Protein AF-A0AAJ0PS27-F1 (afdb_monomer)

Structure (mmCIF, N/CA/C/O backbone):
data_AF-A0AAJ0PS27-F1
#
_entry.id   AF-A0AAJ0PS27-F1
#
loop_
_atom_site.group_PDB
_atom_site.id
_atom_site.type_symbol
_atom_site.label_atom_id
_atom_site.label_alt_id
_atom_site.label_comp_id
_atom_site.label_asym_id
_ato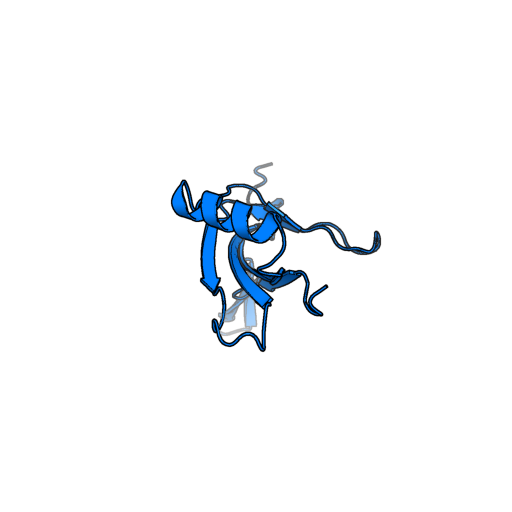m_site.label_entity_id
_atom_site.label_seq_id
_atom_site.pdbx_PDB_ins_code
_atom_site.Cartn_x
_atom_site.Cartn_y
_atom_site.Cartn_z
_atom_site.occupancy
_atom_site.B_iso_or_equiv
_atom_site.auth_seq_id
_atom_site.auth_comp_id
_atom_site.auth_asym_id
_atom_site.auth_atom_id
_atom_site.pdbx_PDB_model_num
ATOM 1 N N . MET A 1 1 ? -0.943 -6.338 -19.214 1.00 46.75 1 MET A N 1
ATOM 2 C CA . MET A 1 1 ? -1.262 -5.888 -17.840 1.00 46.75 1 MET A CA 1
ATOM 3 C C . MET A 1 1 ? -1.007 -7.054 -16.896 1.00 46.75 1 MET A C 1
ATOM 5 O O . MET A 1 1 ? -1.475 -8.145 -17.200 1.00 46.75 1 MET A O 1
ATOM 9 N N . GLY A 1 2 ? -0.206 -6.869 -15.840 1.00 46.47 2 GLY A N 1
ATOM 10 C CA . GLY A 1 2 ? 0.076 -7.923 -14.855 1.00 46.47 2 GLY A CA 1
ATOM 11 C C . GLY A 1 2 ? -1.181 -8.283 -14.056 1.00 46.47 2 GLY A C 1
ATOM 12 O O . GLY A 1 2 ? -1.983 -7.408 -13.751 1.00 46.47 2 GLY A O 1
ATOM 13 N N . LYS A 1 3 ? -1.380 -9.570 -13.750 1.00 57.00 3 LYS A N 1
ATOM 14 C CA . LYS A 1 3 ? -2.620 -10.106 -13.146 1.00 57.00 3 LYS A CA 1
ATOM 15 C C . LYS A 1 3 ? -2.869 -9.698 -11.681 1.00 57.00 3 LYS A C 1
ATOM 17 O O . LYS A 1 3 ? -3.928 -10.012 -11.155 1.00 57.00 3 LYS A O 1
ATOM 22 N N . SER A 1 4 ? -1.936 -9.004 -11.030 1.00 60.12 4 SER A N 1
ATOM 23 C CA . SER A 1 4 ? -2.075 -8.506 -9.657 1.00 60.12 4 SER A CA 1
ATOM 24 C C . SER A 1 4 ? -1.673 -7.033 -9.624 1.00 60.12 4 SER A C 1
ATOM 26 O O . SER A 1 4 ? -0.484 -6.726 -9.600 1.00 60.12 4 SER A O 1
ATOM 28 N N . PHE A 1 5 ? -2.658 -6.131 -9.689 1.00 72.62 5 PHE A N 1
ATOM 29 C CA . PHE A 1 5 ? -2.424 -4.686 -9.787 1.00 72.62 5 PHE A CA 1
ATOM 30 C C . PHE A 1 5 ? -1.933 -4.094 -8.475 1.00 72.62 5 PHE A C 1
ATOM 32 O O . PHE A 1 5 ? -0.769 -3.734 -8.374 1.00 72.62 5 PHE A O 1
ATOM 39 N N . ALA A 1 6 ? -2.802 -4.010 -7.473 1.00 83.50 6 ALA A N 1
ATOM 40 C CA . ALA A 1 6 ? 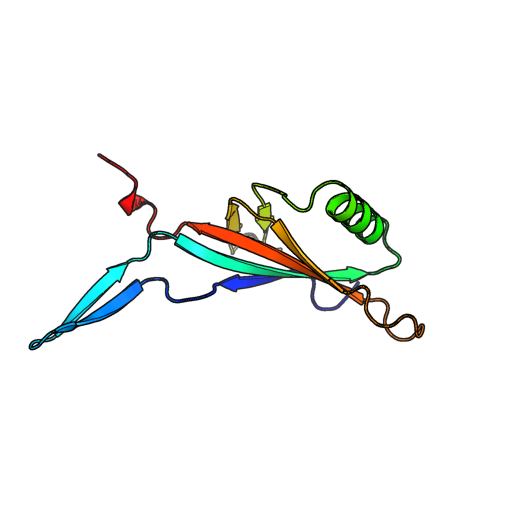-2.474 -3.481 -6.161 1.00 83.50 6 ALA A CA 1
ATOM 41 C C . ALA A 1 6 ? -3.186 -4.318 -5.101 1.00 83.50 6 ALA A C 1
ATOM 43 O O . ALA A 1 6 ? -4.382 -4.589 -5.210 1.00 83.50 6 ALA A O 1
ATOM 44 N N . ARG A 1 7 ? -2.445 -4.732 -4.078 1.00 88.50 7 ARG A N 1
ATOM 45 C CA . ARG A 1 7 ? -2.967 -5.434 -2.907 1.00 88.50 7 ARG A CA 1
ATOM 46 C C . ARG A 1 7 ? -2.597 -4.642 -1.670 1.00 88.50 7 ARG A C 1
ATOM 48 O O . ARG A 1 7 ? -1.430 -4.311 -1.505 1.00 88.50 7 ARG A O 1
ATOM 55 N N . ILE A 1 8 ? -3.567 -4.407 -0.795 1.00 88.38 8 ILE A N 1
ATOM 56 C CA . ILE A 1 8 ? -3.328 -3.906 0.558 1.00 88.38 8 ILE A CA 1
ATOM 57 C C . ILE A 1 8 ? -3.346 -5.075 1.549 1.00 88.38 8 ILE A C 1
ATOM 59 O O . ILE A 1 8 ? -4.159 -5.995 1.432 1.00 88.38 8 ILE A O 1
ATOM 63 N N . ALA A 1 9 ? -2.428 -5.053 2.506 1.00 90.81 9 ALA A N 1
ATOM 64 C CA . ALA A 1 9 ? -2.405 -5.940 3.656 1.00 90.81 9 ALA A CA 1
ATOM 65 C C . ALA A 1 9 ? -2.206 -5.094 4.915 1.00 90.81 9 ALA A C 1
ATOM 67 O O . ALA A 1 9 ? -1.240 -4.338 5.001 1.00 90.81 9 ALA A O 1
ATOM 68 N N . PHE A 1 10 ? -3.121 -5.215 5.873 1.00 88.94 10 PHE A N 1
ATOM 69 C CA . PHE A 1 10 ? -2.979 -4.604 7.191 1.00 88.94 10 PHE A CA 1
ATOM 70 C C . PHE A 1 10 ? -2.107 -5.509 8.063 1.00 88.94 10 PHE A C 1
ATOM 72 O O . PHE A 1 10 ? -2.270 -6.730 8.056 1.00 88.94 10 PHE A O 1
ATOM 79 N N . GLU A 1 11 ? -1.140 -4.915 8.748 1.00 86.88 11 GLU A N 1
ATOM 80 C CA . GLU A 1 11 ? -0.177 -5.606 9.596 1.00 86.88 11 GLU A CA 1
ATOM 81 C C . GLU A 1 11 ? -0.569 -5.425 11.065 1.00 86.88 11 GLU A C 1
ATOM 83 O O . GLU A 1 11 ? -0.552 -4.307 11.569 1.00 86.88 11 GLU A O 1
ATOM 88 N N . GLY A 1 12 ? -0.849 -6.523 11.768 1.00 82.81 12 GLY A N 1
ATOM 89 C CA . GLY A 1 12 ? -1.222 -6.499 13.184 1.00 82.81 12 GLY A CA 1
ATOM 90 C C . GLY A 1 12 ? -2.730 -6.459 13.420 1.00 82.81 12 GLY A C 1
ATOM 91 O O . GLY A 1 12 ? -3.527 -6.544 12.482 1.00 82.81 12 GLY A O 1
ATOM 92 N N . ASP A 1 13 ? -3.102 -6.359 14.692 1.00 83.25 13 ASP A N 1
ATOM 93 C CA . ASP A 1 13 ? -4.489 -6.426 15.136 1.00 83.25 13 ASP A CA 1
ATOM 94 C C . ASP A 1 13 ? -5.093 -5.022 15.271 1.00 83.25 13 ASP A C 1
ATOM 96 O O . ASP A 1 13 ? -4.463 -4.077 15.743 1.00 83.25 13 ASP A O 1
ATOM 100 N N . PHE A 1 14 ? -6.354 -4.869 14.866 1.00 81.31 14 PHE A N 1
ATOM 101 C CA . PHE A 1 14 ? -7.085 -3.604 15.029 1.00 81.31 14 PHE A CA 1
ATOM 102 C C . PHE A 1 14 ? -7.469 -3.332 16.493 1.00 81.31 14 PHE A C 1
ATOM 104 O O . PHE A 1 14 ? -7.805 -2.205 16.868 1.00 81.31 14 PHE A O 1
ATOM 111 N N . THR A 1 15 ? -7.496 -4.368 17.327 1.00 84.31 15 THR A N 1
ATOM 112 C CA . THR A 1 15 ? -7.824 -4.296 18.752 1.00 84.31 15 THR A CA 1
ATOM 113 C C . THR A 1 15 ? -7.116 -5.430 19.463 1.00 84.31 15 THR A C 1
ATOM 115 O O . THR A 1 15 ? -7.389 -6.596 19.184 1.00 84.31 15 THR A O 1
ATOM 118 N N . ASP A 1 16 ? -6.255 -5.080 20.410 1.00 83.94 16 ASP A N 1
ATOM 119 C CA . ASP A 1 16 ? -5.613 -6.056 21.277 1.00 83.94 16 ASP A CA 1
ATOM 120 C C . ASP A 1 16 ? -6.609 -6.508 22.348 1.00 83.94 16 ASP A C 1
ATOM 122 O O . ASP A 1 16 ? -7.348 -5.697 22.915 1.00 83.94 16 ASP A O 1
ATOM 126 N N . GLN A 1 17 ? -6.634 -7.802 22.659 1.00 82.75 17 GLN A N 1
ATOM 127 C CA . GLN A 1 17 ? -7.470 -8.341 23.731 1.00 82.75 17 GLN A CA 1
ATOM 128 C C . GLN A 1 17 ? -6.595 -8.862 24.864 1.00 82.75 17 GLN A C 1
ATOM 130 O O . GLN A 1 17 ? -5.861 -9.836 24.709 1.00 82.75 17 GLN A O 1
ATOM 135 N N . THR A 1 18 ? -6.693 -8.222 26.028 1.00 83.62 18 THR A N 1
ATOM 136 C CA . THR A 1 18 ? -5.958 -8.651 27.223 1.00 83.62 18 THR A CA 1
ATOM 137 C C . THR A 1 18 ? -6.862 -9.489 28.120 1.00 83.62 18 THR A C 1
ATOM 139 O O . THR A 1 18 ? -7.956 -9.061 28.493 1.00 83.62 18 THR A O 1
ATOM 142 N N . GLY A 1 19 ? -6.403 -10.686 28.490 1.00 82.69 19 GLY A N 1
ATOM 143 C CA . GLY A 1 19 ? -7.086 -11.543 29.458 1.00 82.69 19 GLY A CA 1
ATOM 144 C C . GLY A 1 19 ? -6.943 -11.014 30.888 1.00 82.69 19 GLY A C 1
ATOM 145 O O . GLY A 1 19 ? -5.844 -10.726 31.352 1.00 82.69 19 GLY A O 1
ATOM 146 N N . THR A 1 20 ? -8.058 -10.922 31.601 1.00 77.81 20 THR A N 1
ATOM 147 C CA . THR A 1 20 ? -8.144 -10.605 33.033 1.00 77.81 20 THR A CA 1
ATOM 148 C C . THR A 1 20 ? -8.723 -11.803 33.785 1.00 77.81 20 THR A C 1
ATOM 150 O O . THR A 1 20 ? -9.328 -12.686 33.178 1.00 77.81 20 THR A O 1
ATOM 153 N N . GLY A 1 21 ? -8.564 -11.847 35.114 1.00 73.50 21 GLY A N 1
ATOM 154 C CA . GLY A 1 21 ? -9.004 -12.974 35.956 1.00 73.50 21 GLY A CA 1
ATOM 155 C C . GLY A 1 21 ? -10.499 -13.326 35.873 1.00 73.50 21 GLY A C 1
ATOM 156 O O . GLY A 1 21 ? -10.902 -14.368 36.381 1.00 73.50 21 GLY A O 1
ATOM 157 N N . THR A 1 22 ? -11.312 -12.491 35.222 1.00 76.44 22 THR A N 1
ATOM 158 C CA . THR A 1 22 ? -12.758 -12.675 35.032 1.00 76.44 22 THR A CA 1
ATOM 159 C C . THR A 1 22 ? -13.243 -12.431 33.594 1.00 76.44 22 THR A C 1
ATOM 161 O O . THR A 1 22 ? -14.447 -12.522 33.360 1.00 76.44 22 THR A O 1
ATOM 164 N N . GLY A 1 23 ? -12.370 -12.152 32.612 1.00 82.44 23 GLY A N 1
ATOM 165 C CA . GLY A 1 23 ? -12.811 -11.913 31.226 1.00 82.44 23 GLY A CA 1
ATOM 166 C C . GLY A 1 23 ? -11.772 -11.287 30.291 1.00 82.44 23 GLY A C 1
ATOM 167 O O . GLY A 1 23 ? -10.594 -11.209 30.620 1.00 82.44 23 GLY A O 1
ATOM 168 N N . LEU A 1 24 ? -12.211 -10.823 29.118 1.00 85.69 24 LEU A N 1
ATOM 169 C CA . LEU A 1 24 ? -11.381 -10.135 28.118 1.00 85.69 24 LEU A CA 1
ATOM 170 C C . LEU A 1 24 ? -11.620 -8.620 28.167 1.00 85.69 24 LEU A C 1
ATOM 172 O O . LEU A 1 24 ? -12.767 -8.179 28.223 1.00 85.69 24 LEU A O 1
ATOM 176 N N . VAL A 1 25 ? -10.545 -7.832 28.108 1.00 83.12 25 VAL A N 1
ATOM 177 C CA . VAL A 1 25 ? -10.599 -6.370 27.951 1.00 83.12 25 VAL A CA 1
ATOM 178 C C . VAL A 1 25 ? -10.097 -6.005 26.556 1.00 83.12 25 VAL A C 1
ATOM 180 O O . VAL A 1 25 ? -8.989 -6.383 26.177 1.00 83.12 25 VAL A O 1
ATOM 183 N N . ASN A 1 26 ? -10.919 -5.272 25.802 1.00 85.44 26 ASN A N 1
ATOM 184 C CA . ASN A 1 26 ? -10.587 -4.790 24.462 1.00 85.44 26 ASN A CA 1
ATOM 185 C C . ASN A 1 26 ? -9.783 -3.484 24.551 1.00 85.44 26 ASN A C 1
ATOM 187 O O . ASN A 1 26 ? -10.241 -2.518 25.162 1.00 85.44 26 ASN A O 1
ATOM 191 N N . SER A 1 27 ? -8.619 -3.450 23.907 1.00 82.00 27 SER A N 1
ATOM 192 C CA . SER A 1 27 ? -7.728 -2.295 23.784 1.00 82.00 27 SER A CA 1
ATOM 193 C C . SER A 1 27 ? -7.603 -1.912 22.304 1.00 82.00 27 SER A C 1
ATOM 195 O O . SER A 1 27 ? -6.760 -2.464 21.593 1.00 82.00 27 SER A O 1
ATOM 197 N N . PRO A 1 28 ? -8.474 -1.025 21.791 1.00 84.38 28 PRO A N 1
ATOM 198 C CA . PRO A 1 28 ? -8.452 -0.640 20.384 1.00 84.38 28 PRO A CA 1
ATOM 199 C C . PRO A 1 28 ? -7.160 0.106 20.034 1.00 84.38 28 PRO A C 1
ATOM 201 O O . PRO A 1 28 ? -6.807 1.090 20.685 1.00 84.38 28 PRO A O 1
ATOM 204 N N . ALA A 1 29 ? -6.466 -0.344 18.986 1.00 83.62 29 ALA A N 1
ATOM 205 C CA . ALA A 1 29 ? -5.287 0.347 18.479 1.00 83.62 29 ALA A CA 1
ATOM 206 C C . ALA A 1 29 ? -5.723 1.611 17.720 1.00 83.62 29 ALA A C 1
ATOM 208 O O . ALA A 1 29 ? -6.737 1.577 17.026 1.00 83.62 29 ALA A O 1
ATOM 209 N N . PRO A 1 30 ? -4.994 2.730 17.810 1.00 83.44 30 PRO A N 1
ATOM 210 C CA . PRO A 1 30 ? -5.369 3.944 17.089 1.00 83.44 30 PRO A CA 1
ATOM 211 C C . PRO A 1 30 ? -4.877 3.992 15.632 1.00 83.44 30 PRO A C 1
ATOM 213 O O . PRO A 1 30 ? -5.295 4.842 14.844 1.00 83.44 30 PRO A O 1
ATOM 216 N N . TYR A 1 31 ? -3.933 3.126 15.274 1.00 87.06 31 TYR A N 1
ATOM 217 C CA . TYR A 1 31 ? -3.423 2.990 13.918 1.00 87.06 31 TYR A CA 1
ATOM 218 C C . TYR A 1 31 ? -2.919 1.571 13.688 1.00 87.06 31 TYR A C 1
ATOM 220 O O . TYR A 1 31 ? -2.529 0.879 14.628 1.00 87.06 31 TYR A O 1
ATOM 228 N N . VAL A 1 32 ? -2.900 1.165 12.424 1.00 90.06 32 VAL A N 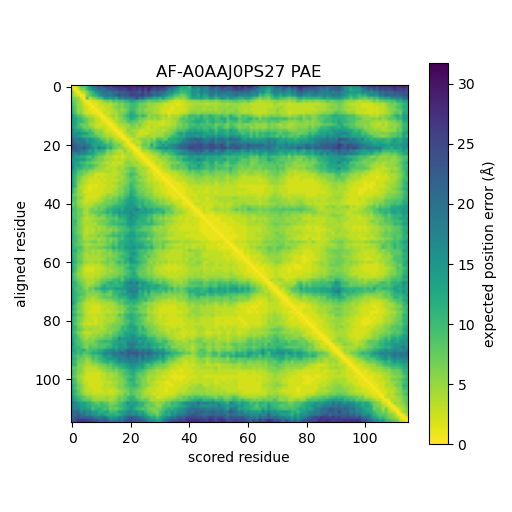1
ATOM 229 C CA . VAL A 1 32 ? -2.364 -0.118 11.975 1.00 90.06 32 VAL A CA 1
ATOM 230 C C . VAL A 1 32 ? -1.458 0.149 10.769 1.00 90.06 32 VAL A C 1
ATOM 232 O O . VAL A 1 32 ? -1.875 0.842 9.836 1.00 90.06 32 VAL A O 1
ATOM 235 N N . PRO A 1 33 ? -0.208 -0.339 10.753 1.00 90.12 33 PRO A N 1
ATOM 236 C CA . PRO A 1 33 ? 0.616 -0.259 9.558 1.00 90.12 33 PRO A CA 1
ATOM 237 C C . PRO A 1 33 ? -0.019 -1.081 8.433 1.00 90.12 33 PRO A C 1
ATOM 239 O O . PRO A 1 33 ? -0.488 -2.194 8.653 1.00 90.12 33 PRO A O 1
ATOM 242 N N . ALA A 1 34 ? -0.024 -0.559 7.211 1.00 92.44 34 ALA A N 1
ATOM 243 C CA . ALA A 1 34 ? -0.445 -1.323 6.044 1.00 92.44 34 ALA A CA 1
ATOM 244 C C . ALA A 1 34 ? 0.649 -1.341 4.983 1.00 92.44 34 ALA A C 1
ATOM 246 O O . ALA A 1 34 ? 1.303 -0.330 4.706 1.00 92.44 34 ALA A O 1
ATOM 247 N N . THR A 1 35 ? 0.810 -2.505 4.367 1.00 93.31 35 THR A N 1
ATOM 248 C CA . THR A 1 35 ? 1.705 -2.724 3.241 1.00 93.31 35 THR A CA 1
ATOM 249 C C . THR A 1 35 ? 0.889 -2.844 1.960 1.00 93.31 35 THR A C 1
ATOM 251 O O . THR A 1 35 ? -0.053 -3.634 1.871 1.00 93.31 35 THR A O 1
ATOM 254 N N . ILE A 1 36 ? 1.266 -2.060 0.953 1.00 91.12 36 ILE A N 1
ATOM 255 C CA . ILE A 1 36 ? 0.727 -2.144 -0.401 1.00 91.12 36 ILE A CA 1
ATOM 256 C C . ILE A 1 36 ? 1.751 -2.853 -1.279 1.00 91.12 36 ILE A C 1
ATOM 258 O O . ILE A 1 36 ? 2.900 -2.425 -1.354 1.00 91.12 36 ILE A O 1
ATOM 262 N N . THR A 1 37 ? 1.332 -3.885 -1.997 1.00 91.38 37 THR A N 1
ATOM 263 C CA . THR A 1 37 ? 2.138 -4.519 -3.043 1.00 91.38 37 THR A CA 1
ATOM 264 C C . THR A 1 37 ? 1.525 -4.219 -4.401 1.00 91.38 37 THR A C 1
ATOM 266 O O . THR A 1 37 ? 0.354 -4.528 -4.631 1.00 91.38 37 THR A O 1
ATOM 269 N N . VAL A 1 38 ? 2.310 -3.624 -5.297 1.00 89.00 38 VAL A N 1
ATOM 270 C CA . VAL A 1 38 ? 1.886 -3.228 -6.641 1.00 89.00 38 VAL A CA 1
ATOM 271 C C . VAL A 1 38 ? 2.732 -3.955 -7.682 1.00 89.00 38 VAL A C 1
ATOM 273 O O . VAL A 1 38 ? 3.959 -3.862 -7.665 1.00 89.00 38 VAL A O 1
ATOM 276 N N . GLY A 1 39 ? 2.075 -4.674 -8.591 1.00 89.25 39 GLY A N 1
ATOM 277 C CA . GLY A 1 39 ? 2.719 -5.307 -9.740 1.00 89.25 39 GLY A CA 1
ATOM 278 C C . GLY A 1 39 ? 2.658 -4.389 -10.955 1.00 89.25 39 GLY A C 1
ATOM 279 O O . GLY A 1 39 ? 1.587 -4.198 -11.535 1.00 89.25 39 GLY A O 1
ATOM 280 N N . ILE A 1 40 ? 3.798 -3.832 -11.365 1.00 87.94 40 ILE A N 1
ATOM 281 C CA . ILE A 1 40 ? 3.893 -2.956 -12.543 1.00 87.94 40 ILE A CA 1
ATOM 282 C C . ILE A 1 40 ? 4.776 -3.581 -13.618 1.00 87.94 40 ILE A C 1
ATOM 284 O O . ILE A 1 40 ? 5.687 -4.343 -13.325 1.00 87.94 40 ILE A O 1
ATOM 288 N N . LEU A 1 41 ? 4.523 -3.266 -14.886 1.00 88.00 41 LEU A N 1
ATOM 289 C CA . LEU A 1 41 ? 5.348 -3.778 -15.981 1.00 88.00 41 LEU A CA 1
ATOM 290 C C . LEU A 1 41 ? 6.595 -2.913 -16.166 1.00 88.00 41 LEU A C 1
ATOM 292 O O . LEU A 1 41 ? 6.490 -1.691 -16.292 1.00 88.00 41 LEU A O 1
ATOM 296 N N . ARG A 1 42 ? 7.764 -3.550 -16.279 1.00 83.94 42 ARG A N 1
ATOM 297 C CA . ARG A 1 42 ? 9.059 -2.877 -16.470 1.00 83.94 42 ARG A CA 1
ATOM 298 C C . ARG A 1 42 ? 9.084 -1.979 -17.706 1.00 83.94 42 ARG A C 1
ATOM 300 O O . ARG A 1 42 ? 9.727 -0.941 -17.682 1.00 83.94 42 ARG A O 1
ATOM 307 N N . THR A 1 43 ? 8.356 -2.348 -18.755 1.00 83.62 43 THR A N 1
ATOM 308 C CA . THR A 1 43 ? 8.294 -1.619 -20.031 1.00 83.62 43 THR A CA 1
ATOM 309 C C . THR A 1 43 ? 7.417 -0.364 -20.007 1.00 83.62 43 THR A C 1
ATOM 311 O O . THR A 1 43 ? 7.402 0.380 -20.985 1.00 83.62 43 THR A O 1
ATOM 314 N N . GLN A 1 44 ? 6.668 -0.108 -18.932 1.00 86.25 44 GLN A N 1
ATOM 315 C CA . GLN A 1 44 ? 5.794 1.063 -18.840 1.00 86.25 44 GLN A CA 1
ATOM 316 C C . GLN A 1 44 ? 6.538 2.293 -18.316 1.00 86.25 44 GLN A C 1
ATOM 318 O O . GLN A 1 44 ? 7.355 2.189 -17.412 1.00 86.25 44 GLN A O 1
ATOM 323 N N . ALA A 1 45 ? 6.174 3.488 -18.791 1.00 88.69 45 ALA A N 1
ATOM 324 C CA . ALA A 1 45 ? 6.733 4.749 -18.284 1.00 88.69 45 ALA A CA 1
ATOM 325 C C . ALA A 1 45 ? 6.575 4.913 -16.757 1.00 88.69 45 ALA A C 1
ATOM 327 O O . ALA A 1 45 ? 7.408 5.536 -16.103 1.00 88.69 45 ALA A O 1
ATOM 328 N N . LEU A 1 46 ? 5.533 4.306 -16.179 1.00 86.69 46 LEU A N 1
ATOM 329 C CA . LEU A 1 46 ? 5.275 4.317 -14.743 1.00 86.69 46 LEU A CA 1
ATOM 330 C C . LEU A 1 46 ? 6.382 3.622 -13.934 1.00 86.69 46 LEU A C 1
ATOM 332 O O . LEU A 1 46 ? 6.723 4.098 -12.856 1.00 86.69 46 LEU A O 1
ATOM 336 N N . SER A 1 47 ? 6.971 2.531 -14.435 1.00 85.12 47 SER A N 1
ATOM 337 C CA . SER A 1 47 ? 8.063 1.840 -13.731 1.00 85.12 47 SER A CA 1
ATOM 338 C C . SER A 1 47 ? 9.312 2.720 -13.639 1.00 85.12 47 SER A C 1
ATOM 340 O O . SER A 1 47 ? 9.956 2.783 -12.594 1.00 85.12 47 SER A O 1
ATOM 342 N N . MET A 1 48 ? 9.602 3.468 -14.706 1.00 87.56 48 MET A N 1
ATOM 343 C CA . MET A 1 48 ? 10.707 4.421 -14.764 1.00 87.56 48 MET A CA 1
ATOM 344 C C . MET A 1 48 ? 10.461 5.634 -13.862 1.00 87.56 48 MET A C 1
ATOM 346 O O . MET A 1 48 ? 11.395 6.122 -13.232 1.00 87.56 48 MET A O 1
ATOM 350 N N . ALA A 1 49 ? 9.212 6.090 -13.749 1.00 89.88 49 ALA A N 1
ATOM 351 C CA . ALA A 1 49 ? 8.843 7.156 -12.821 1.00 89.88 49 ALA A CA 1
ATOM 352 C C . ALA A 1 49 ? 9.005 6.719 -11.356 1.00 89.88 49 ALA A C 1
ATOM 354 O O . ALA A 1 49 ? 9.587 7.456 -10.566 1.00 89.88 49 ALA A O 1
ATOM 355 N N . TRP A 1 50 ? 8.571 5.502 -11.001 1.00 89.50 50 TRP A N 1
ATOM 356 C CA . TRP A 1 50 ? 8.796 4.947 -9.659 1.00 89.50 50 TRP A CA 1
ATOM 357 C C . TRP A 1 50 ? 10.279 4.790 -9.334 1.00 89.50 50 TRP A C 1
ATOM 359 O O . TRP A 1 50 ? 10.679 5.056 -8.202 1.00 89.50 50 TRP A O 1
ATOM 369 N N . ARG A 1 51 ? 11.091 4.443 -10.338 1.00 87.62 51 ARG A N 1
ATOM 370 C CA . ARG A 1 51 ? 12.547 4.435 -10.217 1.00 87.62 51 ARG A CA 1
ATOM 371 C C . ARG A 1 51 ? 13.120 5.801 -9.878 1.00 87.62 51 ARG A C 1
ATOM 373 O O . ARG A 1 51 ? 13.823 5.935 -8.882 1.00 87.62 51 ARG A O 1
ATOM 380 N N . ALA A 1 52 ? 12.786 6.809 -10.675 1.00 90.88 52 ALA A N 1
ATOM 381 C CA . ALA A 1 52 ? 13.229 8.173 -10.417 1.00 90.88 52 ALA A CA 1
ATOM 382 C C . ALA A 1 52 ? 12.756 8.667 -9.039 1.00 90.88 52 ALA A C 1
ATOM 384 O O . ALA A 1 52 ? 13.510 9.329 -8.329 1.00 90.88 52 ALA A O 1
ATOM 385 N N . GLN A 1 53 ? 11.535 8.297 -8.635 1.00 89.12 53 GLN A N 1
ATOM 386 C CA . GLN A 1 53 ? 10.987 8.654 -7.333 1.00 89.12 53 GLN A CA 1
ATOM 387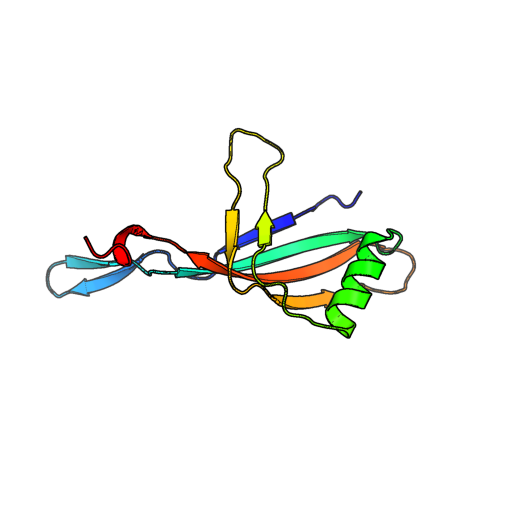 C C . GLN A 1 53 ? 11.822 8.069 -6.193 1.00 89.12 53 GLN A C 1
ATOM 389 O O . GLN A 1 53 ? 12.222 8.831 -5.324 1.00 89.12 53 GLN A O 1
ATOM 394 N N . TRP A 1 54 ? 12.132 6.766 -6.178 1.00 85.62 54 TRP A N 1
ATOM 395 C CA . TRP A 1 54 ? 12.934 6.215 -5.075 1.00 85.62 54 TRP A CA 1
ATOM 396 C C . TRP A 1 54 ? 14.379 6.726 -5.083 1.00 85.62 54 TRP A C 1
ATOM 398 O O . TRP A 1 54 ? 14.982 6.815 -4.017 1.00 85.62 54 TRP A O 1
ATOM 408 N N . GLU A 1 55 ? 14.943 7.035 -6.260 1.00 89.38 55 GLU A N 1
ATOM 409 C CA . GLU A 1 55 ? 16.306 7.572 -6.385 1.00 89.38 55 GLU A CA 1
ATOM 410 C C . GLU A 1 55 ? 16.386 9.003 -5.830 1.00 89.38 55 GLU A C 1
ATOM 412 O O . GLU A 1 55 ? 17.410 9.382 -5.265 1.00 89.38 55 GLU A O 1
ATOM 417 N N . ALA A 1 56 ? 15.305 9.780 -5.950 1.00 93.75 56 ALA A N 1
ATOM 418 C CA . ALA A 1 56 ? 15.232 11.152 -5.454 1.00 93.75 56 ALA A CA 1
ATOM 419 C C . ALA A 1 56 ? 14.729 11.251 -4.002 1.00 93.75 56 ALA A C 1
ATOM 421 O O . ALA A 1 56 ? 15.338 11.935 -3.180 1.00 93.75 56 ALA A O 1
ATOM 422 N N . ASN A 1 57 ? 13.597 10.614 -3.691 1.00 91.50 57 ASN A N 1
ATOM 423 C CA . ASN A 1 57 ? 12.973 10.599 -2.370 1.00 91.50 57 ASN A CA 1
ATOM 424 C C . ASN A 1 57 ? 11.992 9.420 -2.230 1.00 91.50 57 ASN A C 1
ATOM 426 O O . ASN A 1 57 ? 10.923 9.389 -2.848 1.00 91.50 57 ASN A O 1
ATOM 430 N N . SER A 1 58 ? 12.316 8.480 -1.346 1.00 90.31 58 SER A N 1
ATOM 431 C CA . SER A 1 58 ? 11.474 7.315 -1.068 1.00 90.31 58 SER A CA 1
ATOM 432 C C . SER A 1 58 ? 10.211 7.626 -0.254 1.00 90.31 58 SER A C 1
ATOM 434 O O . SER A 1 58 ? 9.336 6.765 -0.166 1.00 90.31 58 SER A O 1
ATOM 436 N N . VAL A 1 59 ? 10.072 8.826 0.321 1.00 93.19 59 VAL A N 1
ATOM 437 C CA . VAL A 1 59 ? 8.888 9.242 1.090 1.00 93.19 59 VAL A CA 1
ATOM 438 C C . VAL A 1 59 ? 7.820 9.823 0.161 1.00 93.19 59 VAL A C 1
ATOM 440 O O . VAL A 1 59 ? 8.092 10.729 -0.626 1.00 93.19 59 VAL A O 1
ATOM 443 N N . LEU A 1 60 ? 6.590 9.316 0.278 1.00 90.56 60 LEU A N 1
ATOM 444 C CA . LEU A 1 60 ? 5.434 9.705 -0.542 1.00 90.56 60 LEU A CA 1
ATOM 445 C C . LEU A 1 60 ? 4.412 10.547 0.233 1.00 90.56 60 LEU A C 1
ATOM 447 O O . LEU A 1 60 ? 3.654 11.303 -0.370 1.00 90.56 60 LEU A O 1
ATOM 451 N N . GLY A 1 61 ? 4.372 10.417 1.562 1.00 92.56 61 GLY A N 1
ATOM 452 C CA . GLY A 1 61 ? 3.388 11.103 2.397 1.00 92.56 61 GLY A CA 1
ATOM 453 C C . GLY A 1 61 ? 2.021 10.422 2.330 1.00 92.56 61 GLY A C 1
ATOM 454 O O . GLY A 1 61 ? 1.865 9.303 2.815 1.00 92.56 61 GLY A O 1
ATOM 455 N N . GLN A 1 62 ? 1.010 11.086 1.769 1.00 93.19 62 GLN A N 1
ATOM 456 C CA . GLN A 1 62 ? -0.346 10.534 1.705 1.00 93.19 62 GLN A CA 1
ATOM 457 C C . GLN A 1 62 ? -0.563 9.740 0.413 1.00 93.19 62 GLN A C 1
ATOM 459 O O . GLN A 1 62 ? -0.384 10.262 -0.687 1.00 93.19 62 GLN A O 1
ATOM 464 N N . VAL A 1 63 ? -1.006 8.490 0.541 1.00 90.88 63 VAL A N 1
ATOM 465 C CA . VAL A 1 63 ? -1.325 7.617 -0.595 1.00 90.88 63 VAL A CA 1
ATOM 466 C C 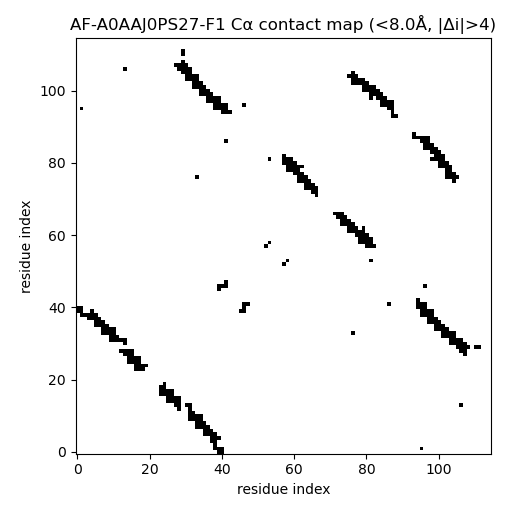. VAL A 1 63 ? -2.766 7.146 -0.485 1.00 90.88 63 VAL A C 1
ATOM 468 O O . VAL A 1 63 ? -3.186 6.627 0.546 1.00 90.88 63 VAL A O 1
ATOM 471 N N . LYS A 1 64 ? -3.525 7.307 -1.570 1.00 91.06 64 LYS A N 1
ATOM 472 C CA . LYS A 1 64 ? -4.921 6.877 -1.663 1.00 91.06 64 LYS A CA 1
ATOM 473 C C . LYS A 1 64 ? -5.047 5.702 -2.627 1.00 91.06 64 LYS A C 1
ATOM 475 O O . LYS A 1 64 ? -4.673 5.811 -3.793 1.00 91.06 64 LYS A O 1
ATOM 480 N N . ILE A 1 65 ? -5.598 4.596 -2.145 1.00 88.06 65 ILE A N 1
ATOM 481 C CA . ILE A 1 65 ? -5.896 3.403 -2.936 1.00 88.06 65 ILE A CA 1
ATOM 482 C C . ILE A 1 65 ? -7.383 3.418 -3.244 1.00 88.06 65 ILE A C 1
ATOM 484 O O . ILE A 1 65 ? -8.203 3.427 -2.330 1.00 88.06 65 ILE A O 1
ATOM 488 N N . ASN A 1 66 ? -7.728 3.412 -4.525 1.00 87.81 66 ASN A N 1
ATOM 489 C CA . ASN A 1 66 ? -9.115 3.364 -4.965 1.00 87.81 66 ASN A CA 1
ATOM 490 C C . ASN A 1 66 ? -9.424 1.958 -5.482 1.00 87.81 66 ASN A C 1
ATOM 492 O O . ASN A 1 66 ? -8.622 1.385 -6.222 1.00 87.81 66 ASN A O 1
ATOM 496 N N . SER A 1 67 ? -10.574 1.425 -5.076 1.00 83.94 67 SER A N 1
ATOM 497 C CA . SER A 1 67 ? -11.141 0.216 -5.667 1.00 83.94 67 SER A CA 1
ATOM 498 C C . SER A 1 67 ? -11.633 0.509 -7.088 1.00 83.94 67 SER A C 1
ATOM 500 O O . SER A 1 67 ? -11.957 1.651 -7.421 1.00 83.94 67 SER A O 1
ATOM 502 N N . ASP A 1 68 ? -11.699 -0.520 -7.928 1.00 82.12 68 ASP A N 1
ATOM 503 C CA . ASP A 1 68 ? -12.329 -0.444 -9.251 1.00 82.12 68 ASP A CA 1
ATOM 504 C C . ASP A 1 68 ? -13.865 -0.399 -9.164 1.00 82.12 68 ASP A C 1
ATOM 506 O O . ASP A 1 68 ? -14.535 0.022 -10.107 1.00 82.12 68 ASP A O 1
ATOM 510 N N . SER A 1 69 ? -14.419 -0.793 -8.017 1.00 80.69 69 SER A N 1
ATOM 511 C CA . SER A 1 69 ? -15.846 -0.757 -7.720 1.00 80.69 69 SER A CA 1
ATOM 512 C C . SER A 1 69 ? -16.193 0.359 -6.739 1.00 80.69 69 SER A C 1
ATOM 514 O O . SER A 1 69 ? -15.571 0.490 -5.687 1.00 80.69 69 SER A O 1
ATOM 516 N N . ALA A 1 70 ? -17.275 1.088 -7.025 1.00 79.88 70 ALA A N 1
ATOM 517 C CA . ALA A 1 70 ? -17.863 2.064 -6.103 1.00 79.88 70 ALA A CA 1
ATOM 518 C C . ALA A 1 70 ? -18.459 1.425 -4.832 1.00 79.88 70 ALA A C 1
ATOM 520 O O . ALA A 1 70 ? -18.857 2.138 -3.919 1.00 79.88 70 ALA A O 1
ATOM 521 N N . ALA A 1 71 ? -18.544 0.091 -4.769 1.00 81.56 71 ALA A N 1
ATOM 522 C CA . ALA A 1 71 ? -19.027 -0.625 -3.590 1.00 81.56 71 ALA A CA 1
ATOM 523 C C . ALA A 1 71 ? -18.020 -0.636 -2.429 1.00 81.56 71 ALA A C 1
ATOM 525 O O . ALA A 1 71 ? -18.395 -0.989 -1.313 1.00 81.56 71 ALA A O 1
ATOM 526 N N . PHE A 1 72 ? -16.752 -0.303 -2.686 1.00 79.00 72 PHE A N 1
ATOM 527 C CA . PHE A 1 72 ? -15.719 -0.294 -1.661 1.00 79.00 72 PHE A CA 1
ATOM 528 C C . PHE A 1 72 ? -14.979 1.035 -1.667 1.00 79.00 72 PHE A C 1
ATOM 530 O O . PHE A 1 72 ? -14.373 1.415 -2.672 1.00 79.00 72 PHE A O 1
ATOM 537 N N . ASP A 1 73 ? -15.045 1.729 -0.535 1.00 84.06 73 ASP A N 1
ATOM 538 C CA . ASP A 1 73 ? -14.412 3.026 -0.385 1.00 84.06 73 ASP A CA 1
ATOM 539 C C . ASP A 1 73 ? -12.892 2.931 -0.500 1.00 84.06 73 ASP A C 1
ATOM 541 O O . ASP A 1 73 ? -12.246 1.902 -0.284 1.00 84.06 73 ASP A O 1
ATOM 545 N N . SER A 1 74 ? -12.309 4.062 -0.869 1.00 87.44 74 SER A N 1
ATOM 546 C CA . SER A 1 74 ? -10.870 4.205 -0.981 1.00 87.44 74 SER A CA 1
ATOM 547 C C . SER A 1 74 ? -10.180 4.158 0.382 1.00 87.44 74 SER A C 1
ATOM 549 O O . SER A 1 74 ? -10.592 4.867 1.303 1.00 87.44 74 SER A O 1
ATOM 551 N N . PHE A 1 75 ? -9.054 3.454 0.474 1.00 88.75 75 PHE A N 1
ATOM 552 C CA . PHE A 1 75 ? -8.185 3.503 1.650 1.00 88.75 75 PHE A CA 1
ATOM 553 C C . PHE A 1 75 ? -7.188 4.637 1.524 1.00 88.75 75 PHE A C 1
ATOM 555 O O . PHE A 1 75 ? -6.567 4.815 0.476 1.00 88.75 75 PHE A O 1
ATOM 562 N N . THR A 1 76 ? -6.996 5.375 2.612 1.00 91.44 76 THR A N 1
ATOM 563 C CA . THR A 1 76 ? -5.985 6.427 2.686 1.00 91.44 76 THR A CA 1
ATOM 564 C C . THR A 1 76 ? -4.922 6.032 3.696 1.00 91.44 76 THR A C 1
ATOM 566 O O . THR A 1 76 ? -5.228 5.762 4.854 1.00 91.44 76 THR A O 1
ATOM 569 N N . LEU A 1 77 ? -3.679 5.990 3.236 1.00 91.50 77 LEU A N 1
ATOM 570 C CA . LEU A 1 77 ? -2.494 5.732 4.037 1.00 91.50 77 LEU A CA 1
ATOM 571 C C . LEU A 1 77 ? -1.723 7.030 4.225 1.00 91.50 77 LEU A C 1
ATOM 573 O O . LEU A 1 77 ? -1.579 7.827 3.295 1.00 91.50 77 LEU A O 1
ATOM 577 N N . TYR A 1 78 ? -1.226 7.223 5.436 1.00 92.69 78 TYR A N 1
ATOM 578 C CA . TYR A 1 78 ? -0.472 8.396 5.854 1.00 92.69 78 TYR A CA 1
ATOM 579 C C . TYR A 1 78 ? 0.980 8.014 6.111 1.00 92.69 78 TYR A C 1
ATOM 581 O O . TYR A 1 78 ? 1.266 6.866 6.448 1.00 92.69 78 TYR A O 1
ATOM 589 N N . ASP A 1 79 ? 1.885 8.975 5.929 1.00 91.88 79 ASP A N 1
ATOM 590 C CA . ASP A 1 79 ? 3.334 8.777 6.065 1.00 91.88 79 ASP A CA 1
ATOM 591 C C . ASP A 1 79 ? 3.835 7.513 5.338 1.00 91.88 79 ASP A C 1
ATOM 593 O O . ASP A 1 79 ? 4.492 6.629 5.884 1.00 91.88 79 ASP A O 1
ATOM 597 N N . THR A 1 80 ? 3.407 7.376 4.085 1.00 92.75 80 THR A N 1
ATOM 598 C CA . THR A 1 80 ? 3.726 6.228 3.245 1.00 92.75 80 THR A CA 1
ATOM 599 C C . THR A 1 80 ? 5.095 6.421 2.613 1.00 92.75 80 THR A C 1
ATOM 601 O O . THR A 1 80 ? 5.389 7.483 2.060 1.00 92.75 80 THR A O 1
ATOM 604 N N . ALA A 1 81 ? 5.906 5.369 2.619 1.00 93.69 81 ALA A N 1
ATOM 605 C CA . ALA A 1 81 ? 7.201 5.334 1.955 1.00 93.69 81 ALA A CA 1
ATOM 606 C C . ALA A 1 81 ? 7.351 4.091 1.067 1.00 93.69 81 ALA A C 1
ATOM 608 O O . ALA A 1 81 ? 6.700 3.058 1.269 1.00 93.69 81 ALA A O 1
ATOM 609 N N . ILE A 1 82 ? 8.241 4.190 0.083 1.00 92.75 82 ILE A N 1
ATOM 610 C CA . ILE A 1 82 ? 8.690 3.067 -0.737 1.00 92.75 82 ILE A CA 1
ATOM 611 C C . ILE A 1 82 ? 9.616 2.205 0.122 1.00 92.75 82 ILE A C 1
ATOM 613 O O . ILE A 1 82 ? 10.725 2.613 0.463 1.00 92.75 82 ILE A O 1
ATOM 617 N N . ARG A 1 83 ? 9.157 1.002 0.476 1.00 91.31 83 ARG A N 1
ATOM 618 C CA . ARG A 1 83 ? 9.912 0.062 1.315 1.00 91.31 83 ARG A CA 1
ATOM 619 C C . ARG A 1 83 ? 10.846 -0.808 0.487 1.00 91.31 83 ARG A C 1
ATOM 621 O O . ARG A 1 83 ? 11.945 -1.130 0.930 1.00 91.31 83 ARG A O 1
ATOM 628 N N . HIS A 1 84 ? 10.382 -1.240 -0.678 1.00 89.12 84 HIS A N 1
ATOM 629 C CA . HIS A 1 84 ? 11.135 -2.141 -1.534 1.00 89.12 84 HIS A CA 1
ATOM 630 C C . HIS A 1 84 ? 10.683 -2.011 -2.985 1.00 89.12 84 HIS A C 1
ATOM 632 O O . HIS A 1 84 ? 9.494 -1.843 -3.259 1.00 89.12 84 HIS A O 1
ATOM 638 N N . PHE A 1 85 ? 11.634 -2.130 -3.904 1.00 87.12 85 PHE A N 1
ATOM 639 C CA . PHE A 1 85 ? 11.356 -2.296 -5.318 1.00 87.12 85 PHE A CA 1
ATOM 640 C C . PHE A 1 85 ? 12.194 -3.441 -5.866 1.00 87.12 85 PHE A C 1
ATOM 642 O O . PHE A 1 85 ? 13.423 -3.395 -5.800 1.00 87.12 85 PHE A O 1
ATOM 649 N N . ASP A 1 86 ? 11.518 -4.435 -6.427 1.00 87.31 86 ASP A N 1
ATOM 650 C CA . ASP A 1 86 ? 12.146 -5.558 -7.102 1.00 87.31 86 ASP A CA 1
ATOM 651 C C . ASP A 1 86 ? 11.868 -5.455 -8.606 1.00 87.31 86 ASP A C 1
ATOM 653 O O . ASP A 1 86 ? 10.717 -5.615 -9.031 1.00 87.31 86 ASP A O 1
ATOM 657 N N . PRO A 1 87 ? 12.882 -5.172 -9.441 1.00 80.44 87 PRO A N 1
ATOM 658 C CA . PRO A 1 87 ? 12.714 -5.211 -10.882 1.00 80.44 87 PRO A CA 1
ATOM 659 C C . PRO A 1 87 ? 12.507 -6.631 -11.416 1.00 80.44 87 PRO A C 1
ATOM 661 O O . PRO A 1 87 ? 12.147 -6.728 -12.587 1.00 80.44 87 PRO A O 1
ATOM 664 N N . ASN A 1 88 ? 12.685 -7.682 -10.606 1.00 83.75 88 ASN A N 1
ATOM 665 C CA . ASN A 1 88 ? 12.720 -9.096 -10.985 1.00 83.75 88 ASN A CA 1
ATOM 666 C C . ASN A 1 88 ? 13.899 -9.429 -11.928 1.00 83.75 88 ASN A C 1
ATOM 668 O O . ASN A 1 88 ? 14.668 -8.548 -12.330 1.00 83.75 88 ASN A O 1
ATOM 672 N N . ALA A 1 89 ? 14.076 -10.705 -12.277 1.00 81.88 89 ALA A N 1
ATOM 673 C CA . ALA A 1 89 ? 15.168 -11.169 -13.126 1.00 81.88 89 ALA A CA 1
ATOM 674 C C . ALA A 1 89 ? 15.188 -10.472 -14.505 1.00 81.88 89 ALA A C 1
ATOM 676 O O . ALA A 1 89 ? 14.162 -10.191 -15.131 1.00 81.88 89 ALA A O 1
ATOM 677 N N . PHE A 1 90 ? 16.391 -10.189 -15.010 1.00 80.00 90 PHE A N 1
ATOM 678 C CA . PHE A 1 90 ? 16.619 -9.642 -16.355 1.00 80.00 90 PHE A CA 1
ATOM 679 C C . PHE A 1 90 ? 16.791 -10.763 -17.392 1.00 80.00 90 PHE A C 1
ATOM 681 O O . PHE A 1 90 ? 17.672 -10.701 -18.244 1.00 80.00 90 PHE A O 1
ATOM 688 N N . ASP A 1 91 ? 15.966 -11.803 -17.299 1.00 83.19 91 ASP A N 1
ATOM 689 C CA . ASP A 1 91 ? 16.043 -13.019 -18.120 1.00 83.19 91 ASP A CA 1
ATOM 690 C C . ASP A 1 91 ? 15.141 -12.983 -19.369 1.00 83.19 91 ASP A C 1
ATOM 692 O O . ASP A 1 91 ? 15.183 -13.887 -20.200 1.00 83.19 91 ASP A O 1
ATOM 696 N N . GLY A 1 92 ? 14.334 -11.928 -19.521 1.00 74.62 92 GLY A N 1
ATOM 697 C CA . GLY A 1 92 ? 13.400 -11.761 -20.636 1.00 74.62 92 GLY A CA 1
ATOM 698 C C . GLY A 1 92 ? 12.137 -12.621 -20.536 1.00 74.62 92 GLY A C 1
ATOM 699 O O . GLY A 1 92 ? 11.312 -12.569 -21.449 1.00 74.62 92 GLY A O 1
ATOM 700 N N . MET A 1 93 ? 11.965 -13.380 -19.449 1.00 80.19 93 MET A N 1
ATOM 701 C CA . MET A 1 93 ? 10.826 -14.274 -19.242 1.00 80.19 93 MET A CA 1
ATOM 702 C C . MET A 1 93 ? 9.728 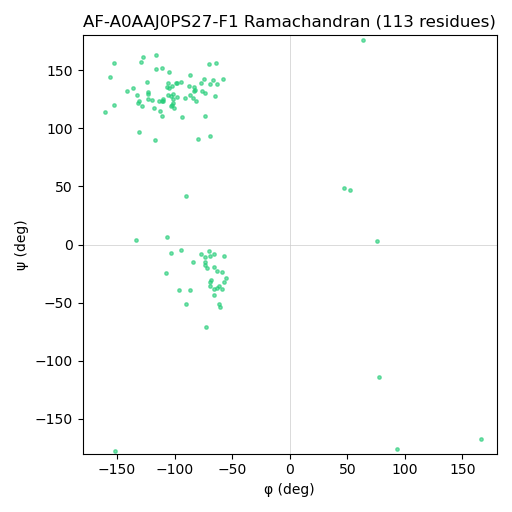-13.617 -18.401 1.00 80.19 93 MET A C 1
ATOM 704 O O . MET A 1 93 ? 8.548 -13.769 -18.723 1.00 80.19 93 MET A O 1
ATOM 708 N N . ASP A 1 94 ? 10.104 -12.842 -17.377 1.00 80.12 94 ASP A N 1
ATOM 709 C CA . ASP A 1 94 ? 9.162 -12.061 -16.572 1.00 80.12 94 ASP A CA 1
ATOM 710 C C . ASP A 1 94 ? 9.511 -10.564 -16.575 1.00 80.12 94 ASP A C 1
ATOM 712 O O . ASP A 1 94 ? 10.623 -10.134 -16.269 1.00 80.12 94 ASP A O 1
ATOM 716 N N . ALA A 1 95 ? 8.524 -9.753 -16.955 1.00 82.06 95 ALA A N 1
ATOM 717 C CA . ALA A 1 95 ? 8.631 -8.301 -17.035 1.00 82.06 95 ALA A CA 1
ATOM 718 C C . ALA A 1 95 ? 7.881 -7.588 -15.898 1.00 82.06 95 ALA A C 1
ATOM 720 O O . ALA A 1 95 ? 7.746 -6.360 -15.942 1.00 82.06 95 ALA A O 1
ATOM 721 N N . VAL A 1 96 ? 7.347 -8.323 -14.918 1.00 85.81 96 VAL A N 1
ATOM 722 C CA . VAL A 1 96 ? 6.675 -7.745 -13.752 1.00 85.81 96 VAL A CA 1
ATOM 723 C C . VAL A 1 96 ? 7.717 -7.306 -12.726 1.00 85.81 96 VAL A C 1
ATOM 725 O O . VAL A 1 96 ? 8.523 -8.104 -12.260 1.00 85.81 96 VAL A O 1
ATOM 728 N N . CYS A 1 97 ? 7.660 -6.030 -12.358 1.00 85.56 97 CYS A N 1
ATOM 729 C CA . CYS A 1 97 ? 8.359 -5.463 -11.216 1.00 85.56 97 CYS A CA 1
ATOM 730 C C . CYS A 1 97 ? 7.400 -5.371 -10.024 1.00 85.56 97 CYS A C 1
ATOM 732 O O . CYS A 1 97 ? 6.244 -4.956 -10.178 1.00 85.56 97 CYS A O 1
ATOM 734 N N . MET A 1 98 ? 7.892 -5.697 -8.834 1.00 89.56 98 MET A N 1
ATOM 735 C CA . MET A 1 98 ? 7.142 -5.597 -7.587 1.00 89.56 98 MET A CA 1
ATOM 736 C C . MET A 1 98 ? 7.545 -4.331 -6.827 1.00 89.56 98 MET A C 1
ATOM 738 O O . MET A 1 98 ? 8.685 -4.188 -6.391 1.00 89.56 98 MET A O 1
ATOM 742 N N . LEU A 1 99 ? 6.591 -3.428 -6.622 1.00 89.69 99 LEU A N 1
ATOM 743 C CA . LEU A 1 99 ? 6.731 -2.258 -5.758 1.00 89.69 99 LEU A CA 1
ATOM 744 C C . LEU A 1 99 ? 6.026 -2.527 -4.427 1.00 89.69 99 LEU A C 1
ATOM 746 O O . LEU A 1 99 ? 4.857 -2.911 -4.407 1.00 89.69 99 LEU A O 1
ATOM 750 N N . VAL A 1 100 ? 6.716 -2.288 -3.315 1.00 92.50 100 VAL A N 1
ATOM 751 C CA . VAL A 1 100 ? 6.163 -2.424 -1.966 1.00 92.50 100 VAL A CA 1
ATOM 752 C C . VAL A 1 100 ? 6.184 -1.069 -1.274 1.00 92.50 100 VAL A C 1
ATOM 754 O O . VAL A 1 100 ? 7.249 -0.496 -1.031 1.00 92.50 100 VAL A O 1
ATOM 757 N N . LEU A 1 101 ? 4.999 -0.575 -0.931 1.00 92.31 101 LEU A N 1
ATOM 758 C CA . LEU A 1 101 ? 4.800 0.635 -0.141 1.00 92.31 101 LEU A CA 1
ATOM 759 C C . LEU A 1 101 ? 4.379 0.244 1.270 1.00 92.31 101 LEU A C 1
ATOM 761 O O . LEU A 1 101 ? 3.688 -0.757 1.452 1.00 92.31 101 LEU A O 1
ATOM 765 N N . ARG A 1 102 ? 4.759 1.038 2.265 1.00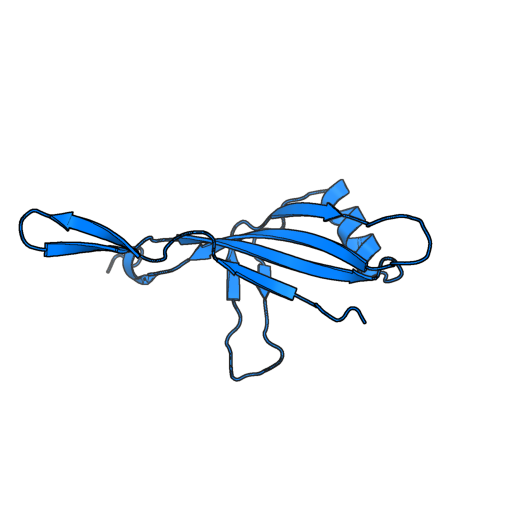 94.06 102 ARG A N 1
ATOM 766 C CA . ARG A 1 102 ? 4.289 0.861 3.640 1.00 94.06 102 ARG A CA 1
ATOM 767 C C . ARG A 1 102 ? 3.919 2.210 4.221 1.00 94.06 102 ARG A C 1
ATOM 769 O O . ARG A 1 102 ? 4.676 3.161 4.052 1.00 94.06 102 ARG A O 1
ATOM 776 N N . GLY A 1 103 ? 2.772 2.275 4.878 1.00 92.94 103 GLY A N 1
ATOM 777 C CA . GLY A 1 103 ? 2.268 3.490 5.508 1.00 92.94 103 GLY A CA 1
ATOM 778 C C . GLY A 1 103 ? 1.375 3.174 6.697 1.00 92.94 103 GLY A C 1
ATOM 779 O O . GLY A 1 103 ? 1.176 2.013 7.058 1.00 92.94 103 GLY A O 1
ATOM 780 N N . THR A 1 104 ? 0.837 4.223 7.299 1.00 92.31 104 THR A N 1
ATOM 781 C CA . THR A 1 104 ? -0.017 4.147 8.482 1.00 92.31 104 THR A CA 1
ATOM 782 C C . THR A 1 104 ? -1.478 4.287 8.082 1.00 92.31 104 THR A C 1
ATOM 784 O O . THR A 1 104 ? -1.856 5.261 7.428 1.00 92.31 104 THR A O 1
ATOM 787 N N . TYR A 1 105 ? -2.305 3.321 8.472 1.00 91.06 105 TYR A N 1
ATOM 788 C CA . TYR A 1 105 ? -3.753 3.390 8.336 1.00 91.06 105 TYR A CA 1
ATOM 789 C C . TYR A 1 105 ? -4.368 3.726 9.692 1.00 91.06 105 TYR A C 1
ATOM 791 O O . TYR A 1 105 ? -4.179 2.991 10.662 1.00 91.06 105 TYR A O 1
ATOM 799 N N . TYR A 1 106 ? -5.089 4.841 9.778 1.00 88.62 106 TYR A N 1
ATOM 800 C CA . TYR A 1 106 ? -5.793 5.192 11.006 1.00 88.62 106 TYR A CA 1
ATOM 801 C C . TYR A 1 106 ? -7.053 4.346 11.147 1.00 88.62 106 TYR A C 1
ATOM 803 O O . TYR A 1 106 ? -7.845 4.211 10.215 1.00 88.62 106 TYR A O 1
ATOM 811 N N . THR A 1 107 ? -7.230 3.787 12.336 1.00 82.38 107 THR A N 1
ATOM 812 C CA . THR A 1 107 ? -8.429 3.052 12.736 1.00 82.38 107 THR A CA 1
ATOM 813 C C . THR A 1 107 ? -8.925 3.644 14.049 1.00 82.38 107 THR A C 1
ATOM 815 O O . THR A 1 107 ? -8.169 4.331 14.732 1.00 82.38 107 THR A O 1
ATOM 818 N N . ASN A 1 108 ? -10.186 3.405 14.412 1.00 79.56 108 ASN A N 1
ATOM 819 C CA . ASN A 1 108 ? -10.760 3.931 15.656 1.00 79.56 108 ASN A CA 1
ATOM 820 C C . ASN A 1 108 ? -10.551 5.455 15.791 1.00 79.56 108 ASN A C 1
ATOM 822 O O . ASN A 1 108 ? -10.095 5.947 16.819 1.00 79.56 108 ASN A O 1
ATOM 826 N N . ASN A 1 109 ? -10.841 6.201 14.717 1.00 71.38 109 ASN A N 1
ATOM 827 C CA . ASN A 1 109 ? -10.504 7.624 14.587 1.00 71.38 109 ASN A CA 1
ATOM 828 C C . ASN A 1 109 ? -11.118 8.507 15.694 1.00 71.38 109 ASN A C 1
ATOM 830 O O . ASN A 1 109 ? -10.562 9.548 16.035 1.00 71.38 109 ASN A O 1
ATOM 834 N N . ASP A 1 110 ? -12.211 8.050 16.309 1.00 73.75 110 ASP A N 1
ATOM 835 C CA . ASP A 1 110 ? -12.863 8.714 17.441 1.00 73.75 110 ASP A CA 1
ATOM 836 C C . ASP A 1 110 ? -11.994 8.738 18.712 1.00 73.75 110 ASP A C 1
ATOM 838 O O . ASP A 1 110 ? -12.194 9.600 19.561 1.00 73.75 110 ASP A O 1
ATOM 842 N N . LEU A 1 111 ? -10.976 7.870 18.834 1.00 66.38 111 LEU A N 1
ATOM 843 C CA . LEU A 1 111 ? -10.020 7.895 19.955 1.00 66.38 111 LEU A CA 1
ATOM 844 C C . LEU A 1 111 ? -9.191 9.187 20.009 1.00 66.38 111 LEU A C 1
ATOM 846 O O . LEU A 1 111 ? -8.679 9.547 21.067 1.00 66.38 111 LEU A O 1
ATOM 850 N N . TRP A 1 112 ? -9.054 9.877 18.877 1.00 63.38 112 TRP A N 1
ATOM 851 C CA . TRP A 1 112 ? -8.317 11.137 18.760 1.00 63.38 112 TRP A CA 1
ATOM 852 C C . TRP A 1 112 ? -9.238 12.359 18.696 1.00 63.38 112 TRP A C 1
ATOM 854 O O . TRP A 1 112 ? -8.759 13.494 18.725 1.00 63.38 112 TRP A O 1
ATOM 864 N N . SER A 1 113 ? -10.553 12.145 18.609 1.00 64.00 113 SER A N 1
ATOM 865 C CA . SER A 1 113 ? -11.544 13.215 18.633 1.00 64.00 113 SER A CA 1
ATOM 866 C C . SER A 1 113 ? -11.769 13.653 20.077 1.00 64.00 113 SER A C 1
ATOM 868 O O . SER A 1 113 ? -12.623 13.115 20.778 1.00 64.00 113 SER A O 1
ATOM 870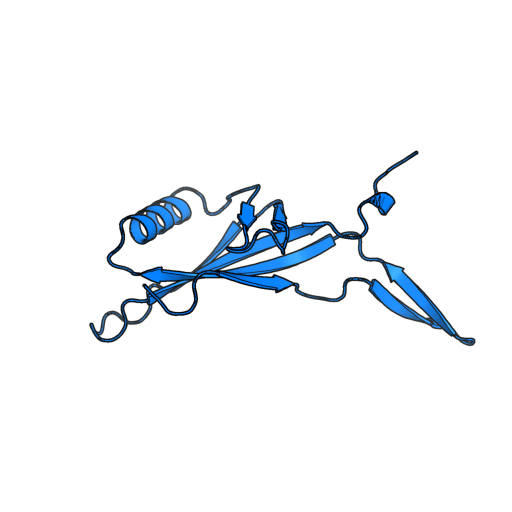 N N . MET A 1 114 ? -11.003 14.643 20.534 1.00 54.75 114 MET A N 1
ATOM 871 C CA . MET A 1 114 ? -11.321 15.353 21.773 1.00 54.75 114 MET A CA 1
ATOM 872 C C . MET A 1 114 ? -12.584 16.197 21.544 1.00 54.75 114 MET A C 1
ATOM 874 O O . MET A 1 114 ? -12.494 17.309 21.027 1.00 54.75 114 MET A O 1
ATOM 878 N N . THR A 1 115 ? -13.759 15.653 21.869 1.00 55.72 115 THR A N 1
ATOM 879 C CA . THR A 1 115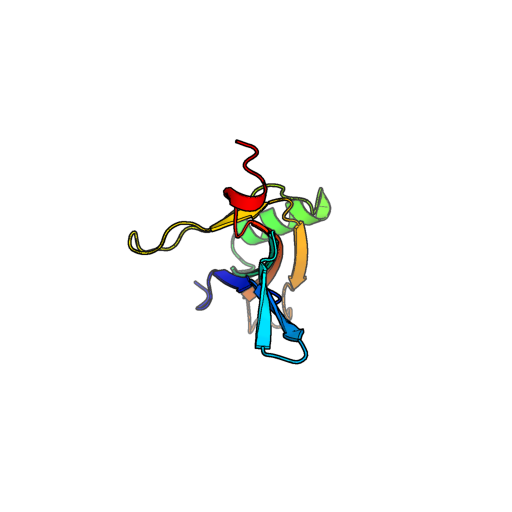 ? -14.937 16.477 22.204 1.00 55.72 115 THR A CA 1
ATOM 880 C C . THR A 1 115 ? -14.718 17.229 23.503 1.00 55.72 115 THR A C 1
ATOM 882 O O . THR A 1 115 ? -14.160 16.607 24.437 1.00 55.72 115 THR A O 1
#

Secondary structure (DSSP, 8-state):
--S--EEEEE-S-SEEEEEETTEEEEEE-SEEEEEEEEEEETTSHHHHHHHHHHHH--EEEEEEE--SSTTSPPEEEEEEEEEEEE---SSSS--EEEEEEEEEEE-SGGGG---

Nearest PDB structures (foldseek):
  8gra-assembly1_C  TM=4.665E-01  e=1.309E-01  Bacteroides fragilis
  7yw0-assembly1_B  TM=5.144E-01  e=2.810E-01  Bacteroides fragilis
  4hkh-assembly5_F  TM=4.274E-01  e=1.720E-01  Escherichia coli 042
  9mfe-assembly1_A  TM=4.746E-01  e=4.849E-01  Escherichia phage YDC107_1
  8hqz-assembly1_H  TM=2.682E-01  e=3.310E-01  Escherichia phage DT57C

Mean predicted aligned error: 7.48 Å

Foldseek 3Di:
DDPQAKDKDWDDDQWDWDDDPVGIDTHGDFKTKMKMKGKDFQPDPVVVVVVVCVVVDQWDAKDWACDPDPVDHIFIFGRKGFPDKACDDPPVPDRIIITMIMGMGGDPNVVVDDD

Solvent-accessible surface area (backbone atoms only — not comparable to full-atom values): 6782 Å² total; per-residue (Å²): 130,64,98,54,53,74,45,80,45,76,52,82,67,71,50,48,73,48,84,50,104,87,47,77,45,84,47,73,35,62,55,37,46,31,40,36,43,32,40,41,46,60,89,41,74,64,44,54,50,54,48,53,37,54,75,76,50,39,69,66,37,72,45,76,48,72,57,97,45,92,90,45,80,61,50,63,28,39,72,21,30,60,73,46,75,42,68,59,66,93,76,84,81,54,54,55,19,44,39,30,36,38,22,38,30,76,35,64,67,68,82,72,58,82,124

Radius of gyration: 18.14 Å; Cα contacts (8 Å, |Δi|>4): 208; chains: 1; bounding box: 36×31×57 Å

Sequence (115 aa):
MGKSFARIAFEGDFTDQTGTGTGLVNSPAPYVPATITVGILRTQALSMAWRAQWEANSVLGQVKINSDSAAFDSFTLYDTAIRHFDPNAFDGMDAVCMLVLRGTYYTNNDLWSMT

pLDDT: mean 84.09, std 9.46, range [46.47, 94.06]